Protein AF-Q92K74-F1 (afdb_monomer_lite)

Radius of gyration: 12.14 Å; chains: 1; bounding box: 26×32×27 Å

Organism: Rhizobium meliloti (strain 1021) (NCBI:txid266834)

Secondary structure (DSSP, 8-state):
-HHHHHHHHTT-S--EESTTTT-TTS-TTEEEEEETTEEEEEEE-SS-EEEEEEEETTS-HHHHHHHHHHS------

InterPro domains:
  IPR035093 Toxin-antitoxin system, RelE/ParE toxin domain superfamily [G3DSA:3.30.2310.20] (2-66)

Foldseek 3Di:
DVVQVVCVFVVNADKDQCCVPQHVLADRQWIWGDDPQKIFIWGHDPPGIGGDDIGGVPDPPSVVRVVVSVDPPPPDD

pLDDT: mean 82.4, std 13.82, range [35.91, 95.19]

Sequence (77 aa):
MIARCAGIAAGTVPSQDCRRIISSELPEDLRFARCGQHFIVFVDNAEQVIIVDFLHARTNLPRRLAALAASKPVESH

Structure (mmCIF, N/CA/C/O backbone):
data_AF-Q92K74-F1
#
_entry.id   AF-Q92K74-F1
#
loop_
_atom_site.group_PDB
_atom_site.id
_atom_site.type_symbol
_atom_site.label_atom_id
_atom_site.label_alt_id
_atom_site.label_comp_id
_atom_site.label_asym_id
_atom_site.label_entity_id
_atom_site.label_seq_id
_atom_site.pdbx_PDB_ins_code
_atom_site.Cartn_x
_atom_site.Cartn_y
_atom_site.Cartn_z
_atom_site.occupancy
_atom_site.B_iso_or_equiv
_atom_site.auth_seq_id
_atom_site.auth_comp_id
_atom_site.auth_asym_id
_atom_site.auth_atom_id
_atom_site.pdbx_PDB_model_num
ATOM 1 N N . MET A 1 1 ? -8.700 -1.804 -11.160 1.00 82.94 1 MET A N 1
ATOM 2 C CA . MET A 1 1 ? -8.073 -1.059 -10.043 1.00 82.94 1 MET A CA 1
ATOM 3 C C . MET A 1 1 ? -9.072 -0.640 -8.981 1.00 82.94 1 MET A C 1
ATOM 5 O O . MET A 1 1 ? -8.816 -0.964 -7.837 1.00 82.94 1 MET A O 1
ATOM 9 N N . ILE A 1 2 ? -10.208 -0.014 -9.317 1.00 89.12 2 ILE A N 1
ATOM 10 C CA . ILE A 1 2 ? -11.194 0.452 -8.314 1.00 89.12 2 ILE A CA 1
ATOM 11 C C . ILE A 1 2 ? -11.623 -0.666 -7.343 1.00 89.12 2 ILE A C 1
ATOM 13 O O . ILE A 1 2 ? -11.505 -0.499 -6.135 1.00 89.12 2 ILE A O 1
ATOM 17 N N . ALA A 1 3 ? -11.988 -1.850 -7.848 1.00 92.81 3 ALA A N 1
ATOM 18 C CA . ALA A 1 3 ? -12.319 -3.001 -6.995 1.00 92.81 3 ALA A CA 1
ATOM 19 C C . ALA A 1 3 ? -11.170 -3.421 -6.055 1.00 92.81 3 ALA A C 1
ATOM 21 O O . ALA A 1 3 ? -11.401 -3.892 -4.946 1.00 92.81 3 ALA A O 1
ATOM 22 N N . ARG A 1 4 ? -9.915 -3.216 -6.476 1.00 94.12 4 ARG A N 1
ATOM 23 C CA . ARG A 1 4 ? -8.749 -3.485 -5.633 1.00 94.12 4 ARG A CA 1
ATOM 24 C C . ARG A 1 4 ? -8.619 -2.445 -4.523 1.00 94.12 4 ARG A C 1
ATOM 26 O O . ARG A 1 4 ? -8.314 -2.840 -3.409 1.00 94.12 4 ARG A O 1
ATOM 33 N N . CYS A 1 5 ? -8.881 -1.167 -4.800 1.00 92.75 5 CYS A N 1
ATOM 34 C CA . CYS A 1 5 ? -8.922 -0.124 -3.770 1.00 92.75 5 CYS A CA 1
ATOM 35 C C . CYS A 1 5 ? -10.014 -0.409 -2.731 1.00 92.75 5 CYS A C 1
ATOM 37 O O . CYS A 1 5 ? -9.748 -0.312 -1.541 1.00 92.75 5 CYS A O 1
ATOM 39 N N . ALA A 1 6 ? -11.200 -0.849 -3.163 1.00 93.81 6 ALA A N 1
ATOM 40 C CA . ALA A 1 6 ? -12.261 -1.264 -2.244 1.00 93.81 6 ALA A CA 1
ATOM 41 C C . ALA A 1 6 ? -11.828 -2.451 -1.363 1.00 93.81 6 ALA A C 1
ATOM 43 O O . ALA A 1 6 ? -12.029 -2.433 -0.154 1.00 93.81 6 ALA A O 1
ATOM 44 N N . GLY A 1 7 ? -11.165 -3.455 -1.946 1.00 95.19 7 GLY A N 1
ATOM 45 C CA . GLY A 1 7 ? -10.621 -4.578 -1.179 1.00 95.19 7 GLY A CA 1
ATOM 46 C C . GLY A 1 7 ? -9.507 -4.177 -0.204 1.00 95.19 7 GLY A C 1
ATOM 47 O O . GLY A 1 7 ? -9.417 -4.757 0.876 1.00 95.19 7 GLY A O 1
ATOM 48 N N . ILE A 1 8 ? -8.684 -3.185 -0.566 1.00 94.44 8 ILE A N 1
ATOM 49 C CA . ILE A 1 8 ? -7.674 -2.582 0.317 1.00 94.44 8 ILE A CA 1
ATOM 50 C C . ILE A 1 8 ? -8.362 -1.892 1.500 1.00 94.44 8 ILE A C 1
ATOM 52 O O . ILE A 1 8 ? -8.025 -2.199 2.635 1.00 94.44 8 ILE A O 1
ATOM 56 N N . ALA A 1 9 ? -9.362 -1.043 1.247 1.00 91.81 9 ALA A N 1
ATOM 57 C CA . ALA A 1 9 ? -10.125 -0.370 2.301 1.00 91.81 9 ALA A CA 1
ATOM 58 C C . ALA A 1 9 ? -10.855 -1.358 3.229 1.00 91.81 9 ALA A C 1
ATOM 60 O O . ALA A 1 9 ? -11.014 -1.097 4.413 1.00 91.81 9 ALA A O 1
ATOM 61 N N 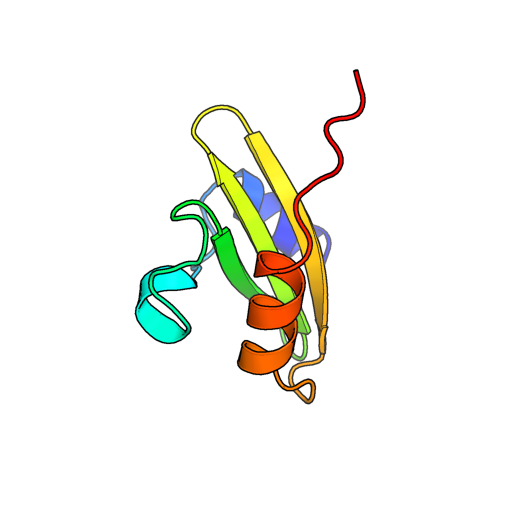. ALA A 1 10 ? -11.264 -2.517 2.706 1.00 93.19 10 ALA A N 1
ATOM 62 C CA . ALA A 1 10 ? -11.862 -3.595 3.491 1.00 93.19 10 ALA A CA 1
ATOM 63 C C . ALA A 1 10 ? -10.833 -4.492 4.217 1.00 93.19 10 ALA A C 1
ATOM 65 O O . ALA A 1 10 ? -11.227 -5.472 4.844 1.00 93.19 10 ALA A O 1
ATOM 66 N N . GLY A 1 11 ? -9.523 -4.244 4.079 1.00 91.75 11 GLY A N 1
ATOM 67 C CA . GLY A 1 11 ? -8.466 -5.073 4.677 1.00 91.75 11 GLY A CA 1
ATOM 68 C C . GLY A 1 11 ? -8.343 -6.488 4.088 1.00 91.75 11 GLY A C 1
ATOM 69 O O . GLY A 1 11 ? -7.657 -7.343 4.639 1.00 91.75 11 GLY A O 1
ATOM 70 N N . THR A 1 12 ? -8.996 -6.760 2.957 1.00 93.50 12 THR A N 1
ATOM 71 C CA . THR A 1 12 ? -9.071 -8.104 2.338 1.00 93.50 12 THR A CA 1
ATOM 72 C C . THR A 1 12 ? -7.974 -8.362 1.308 1.00 93.50 12 THR A C 1
ATOM 74 O O . THR A 1 12 ? -7.823 -9.470 0.791 1.00 93.50 12 THR A O 1
ATOM 77 N N . VAL A 1 13 ? -7.206 -7.328 0.971 1.00 94.31 13 VAL A N 1
ATOM 78 C CA . VAL A 1 13 ? -6.159 -7.387 -0.042 1.00 94.31 13 VAL A CA 1
ATOM 79 C C . VAL A 1 13 ? -4.796 -7.612 0.615 1.00 94.31 13 VAL A C 1
ATOM 81 O O . VAL A 1 13 ? -4.374 -6.781 1.416 1.00 94.31 13 VAL A O 1
ATOM 84 N N . PRO A 1 14 ? -4.037 -8.645 0.200 1.00 90.62 14 PRO A N 1
ATOM 85 C CA . PRO A 1 14 ? -2.648 -8.789 0.611 1.00 90.62 14 PRO A CA 1
ATOM 86 C C . PRO A 1 14 ? -1.816 -7.578 0.176 1.00 90.62 14 PRO A C 1
ATOM 88 O O . PRO A 1 14 ? -1.815 -7.199 -1.006 1.00 90.62 14 PRO A O 1
ATOM 91 N N . SER A 1 15 ? -1.096 -7.002 1.132 1.00 91.25 15 SER A N 1
ATOM 92 C CA . SER A 1 15 ? -0.223 -5.845 0.958 1.00 91.25 15 SER A CA 1
ATOM 93 C C . SER A 1 15 ? 1.083 -6.027 1.728 1.00 91.25 15 SER A C 1
ATOM 95 O O . SER A 1 15 ? 1.170 -6.821 2.668 1.00 91.25 15 SER A O 1
ATOM 97 N N . GLN A 1 16 ? 2.119 -5.314 1.298 1.00 88.75 16 GLN A N 1
ATOM 98 C CA . GLN A 1 16 ? 3.455 -5.393 1.875 1.00 88.75 16 GLN A CA 1
ATOM 99 C C . GLN A 1 16 ? 3.849 -4.053 2.485 1.00 88.75 16 GLN A C 1
ATOM 101 O O . GLN A 1 16 ? 3.593 -3.003 1.899 1.00 88.75 16 GLN A O 1
ATOM 106 N N . ASP A 1 17 ? 4.474 -4.128 3.655 1.00 84.94 17 ASP A N 1
ATOM 107 C CA . ASP A 1 17 ? 5.084 -2.997 4.349 1.00 84.94 17 ASP A CA 1
ATOM 108 C C . ASP A 1 17 ? 6.326 -2.526 3.572 1.00 84.94 17 ASP A C 1
ATOM 110 O O . ASP A 1 17 ? 7.225 -3.320 3.260 1.00 84.94 17 ASP A O 1
ATOM 114 N N . CYS A 1 18 ? 6.351 -1.239 3.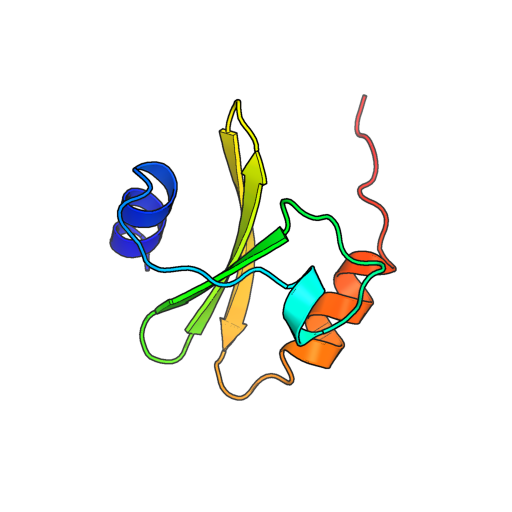214 1.00 78.31 18 CYS A N 1
ATOM 115 C CA . CYS A 1 18 ? 7.460 -0.649 2.469 1.00 78.31 18 CYS A CA 1
ATOM 116 C C . CYS A 1 18 ? 8.722 -0.515 3.329 1.00 78.31 18 CYS A C 1
ATOM 118 O O . CYS A 1 18 ? 9.834 -0.670 2.815 1.00 78.31 18 CYS A O 1
ATOM 120 N N . ARG A 1 19 ? 8.562 -0.245 4.627 1.00 78.06 19 ARG A N 1
ATOM 121 C CA . ARG A 1 19 ? 9.654 -0.012 5.574 1.00 78.06 19 ARG A CA 1
ATOM 122 C C . ARG A 1 19 ? 10.566 -1.229 5.707 1.00 78.06 19 ARG A C 1
ATOM 124 O O . ARG A 1 19 ? 11.787 -1.105 5.741 1.00 78.06 19 ARG A O 1
ATOM 131 N N . ARG A 1 20 ? 9.979 -2.425 5.689 1.00 71.00 20 ARG A N 1
ATOM 132 C CA . ARG A 1 20 ? 10.684 -3.706 5.807 1.00 71.00 20 ARG A CA 1
ATOM 133 C C . ARG A 1 20 ? 11.446 -4.112 4.543 1.00 71.00 20 ARG A C 1
ATOM 135 O O . ARG A 1 20 ? 12.325 -4.963 4.621 1.00 71.00 20 ARG A O 1
ATOM 142 N N . ILE A 1 21 ? 11.079 -3.564 3.384 1.00 70.00 21 ILE A N 1
ATOM 143 C CA . ILE A 1 21 ? 11.607 -3.991 2.077 1.00 70.00 21 ILE A CA 1
ATOM 144 C C . ILE A 1 21 ? 12.531 -2.933 1.459 1.00 70.00 21 ILE A C 1
ATOM 146 O O . ILE A 1 21 ? 13.441 -3.290 0.715 1.00 70.00 21 ILE A O 1
ATOM 150 N N . ILE A 1 22 ? 12.301 -1.646 1.733 1.00 71.56 22 ILE A N 1
ATOM 151 C CA . ILE A 1 22 ? 12.900 -0.547 0.961 1.00 71.56 22 ILE A CA 1
ATOM 152 C C . ILE A 1 22 ? 13.771 0.358 1.827 1.00 71.56 22 ILE A C 1
ATOM 154 O O . ILE A 1 22 ? 14.930 0.567 1.483 1.00 71.56 22 ILE A O 1
ATOM 158 N N . SER A 1 23 ? 13.241 0.900 2.925 1.00 68.06 23 SER A N 1
ATOM 159 C CA . SER A 1 23 ? 14.024 1.706 3.870 1.00 68.06 23 SER A CA 1
ATOM 160 C C . SER A 1 23 ? 13.307 1.830 5.209 1.00 68.06 23 SER A C 1
ATOM 162 O O . SER A 1 23 ? 12.109 2.097 5.239 1.00 68.06 23 SER A O 1
ATOM 164 N N . SER A 1 24 ? 14.053 1.726 6.312 1.00 70.50 24 SER A N 1
ATOM 165 C CA . SER A 1 24 ? 13.548 1.942 7.673 1.00 70.50 24 SER A CA 1
ATOM 166 C C . SER A 1 24 ? 13.050 3.367 7.935 1.00 70.50 24 SER A C 1
ATOM 168 O O . SER A 1 24 ? 12.355 3.584 8.921 1.00 70.50 24 SER A O 1
ATOM 170 N N . GLU A 1 25 ? 13.405 4.317 7.068 1.00 71.88 25 GLU A N 1
ATOM 171 C CA . GLU A 1 25 ? 12.988 5.723 7.140 1.00 71.88 25 GLU A CA 1
ATOM 172 C C . GLU A 1 25 ? 11.588 5.968 6.555 1.00 71.88 25 GLU A C 1
ATOM 174 O O . GLU A 1 25 ? 11.075 7.083 6.621 1.00 71.88 25 GLU A O 1
ATOM 179 N N . LEU A 1 26 ? 10.963 4.943 5.965 1.00 71.75 26 LEU A N 1
ATOM 180 C CA . LEU A 1 26 ? 9.592 5.043 5.475 1.00 71.75 26 LEU A CA 1
ATOM 181 C C . LEU A 1 26 ? 8.586 4.975 6.631 1.00 71.75 26 LEU A C 1
ATOM 183 O O . LEU A 1 26 ? 8.823 4.229 7.586 1.00 71.75 26 LEU A O 1
ATOM 187 N N . PRO A 1 27 ? 7.447 5.685 6.527 1.00 77.19 27 PRO A N 1
ATOM 188 C CA . PRO A 1 27 ? 6.343 5.530 7.467 1.00 77.19 27 PRO A CA 1
ATOM 189 C C . PRO A 1 27 ? 5.909 4.061 7.577 1.00 77.19 27 PRO A C 1
ATOM 191 O O . PRO A 1 27 ? 5.861 3.344 6.575 1.00 77.19 27 PRO A O 1
ATOM 194 N N . GLU A 1 28 ? 5.628 3.598 8.796 1.00 78.12 28 GLU A N 1
ATOM 195 C CA . GLU A 1 28 ? 5.238 2.203 9.068 1.00 78.12 28 GLU A CA 1
ATOM 196 C C . GLU A 1 28 ? 3.863 1.835 8.501 1.00 78.12 28 GLU A C 1
ATOM 198 O O . GLU A 1 28 ? 3.584 0.676 8.206 1.00 78.12 28 GLU A O 1
ATOM 203 N N . ASP A 1 29 ? 3.022 2.839 8.297 1.00 86.31 29 ASP A N 1
ATOM 204 C CA . ASP A 1 29 ? 1.706 2.736 7.689 1.00 86.31 29 ASP A CA 1
ATOM 205 C C . ASP A 1 29 ? 1.765 2.759 6.151 1.00 86.31 29 ASP A C 1
ATOM 207 O O . ASP A 1 29 ? 0.747 2.530 5.494 1.00 86.31 29 ASP A O 1
ATOM 211 N N . LEU A 1 30 ? 2.944 2.978 5.547 1.00 88.25 30 LEU A N 1
ATOM 212 C CA . LEU A 1 30 ? 3.114 2.978 4.097 1.00 88.25 30 LEU A CA 1
ATOM 213 C C . LEU A 1 30 ? 3.214 1.553 3.545 1.00 88.25 30 LEU A C 1
ATOM 215 O O . LEU A 1 30 ? 4.178 0.811 3.769 1.00 88.25 30 LEU A O 1
ATOM 219 N N . ARG A 1 31 ? 2.236 1.198 2.716 1.00 91.69 31 ARG A N 1
ATOM 220 C CA . ARG A 1 31 ? 2.069 -0.142 2.159 1.00 91.69 31 ARG A CA 1
ATOM 221 C C . ARG A 1 31 ? 1.895 -0.091 0.649 1.00 91.69 31 ARG A C 1
ATOM 223 O O . ARG A 1 31 ? 1.538 0.929 0.057 1.00 91.69 31 ARG A O 1
ATOM 230 N N . PHE A 1 32 ? 2.123 -1.228 0.001 1.00 92.38 32 PHE A N 1
ATOM 231 C CA . PHE A 1 32 ? 1.770 -1.398 -1.404 1.00 92.38 32 PHE A CA 1
ATOM 232 C C . PHE A 1 32 ? 1.106 -2.744 -1.683 1.00 92.38 32 PHE A C 1
ATOM 234 O O . PHE A 1 32 ? 1.394 -3.760 -1.049 1.00 92.38 32 PHE A O 1
ATOM 241 N N . ALA A 1 33 ? 0.217 -2.759 -2.674 1.00 93.62 33 ALA A N 1
ATOM 242 C CA . ALA A 1 33 ? -0.445 -3.961 -3.167 1.00 93.62 33 ALA A CA 1
ATOM 243 C C . ALA A 1 33 ? -0.327 -4.059 -4.690 1.00 93.62 33 ALA A C 1
ATOM 245 O O . ALA A 1 33 ? -0.467 -3.073 -5.413 1.00 93.62 33 ALA A O 1
ATOM 246 N N . ARG A 1 34 ? -0.107 -5.270 -5.207 1.00 92.31 34 ARG A N 1
ATOM 247 C CA . ARG A 1 34 ? -0.030 -5.507 -6.654 1.00 92.31 34 ARG A CA 1
ATOM 248 C C . ARG A 1 34 ? -1.413 -5.729 -7.259 1.00 92.31 34 ARG A C 1
ATOM 250 O O . ARG A 1 34 ? -2.125 -6.644 -6.863 1.00 92.31 34 ARG A O 1
ATOM 257 N N . CYS A 1 35 ? -1.758 -4.958 -8.282 1.00 93.75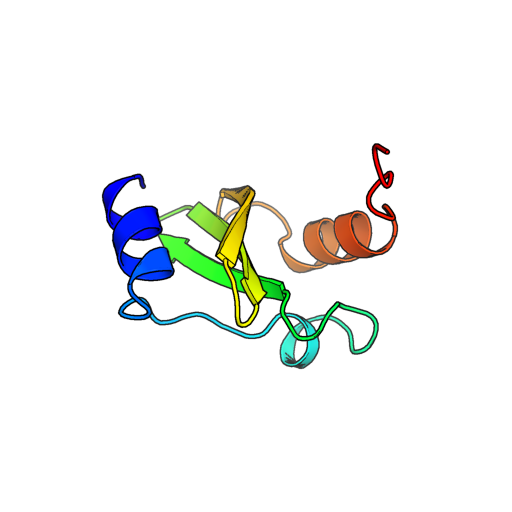 35 CYS A N 1
ATOM 258 C CA . CYS A 1 35 ? -2.970 -5.079 -9.085 1.00 93.75 35 CYS A CA 1
ATOM 259 C C . CYS A 1 35 ? -2.592 -5.302 -10.558 1.00 93.75 35 CYS A C 1
ATOM 261 O O . CYS A 1 35 ? -2.477 -4.356 -11.338 1.00 93.75 35 CYS A O 1
ATOM 263 N N . GLY A 1 36 ? -2.373 -6.560 -10.948 1.00 92.25 36 GLY A N 1
ATOM 264 C CA . GLY A 1 36 ? -1.919 -6.903 -12.298 1.00 92.25 36 GLY A CA 1
ATOM 265 C C . GLY A 1 36 ? -0.531 -6.327 -12.595 1.00 92.25 36 GLY A C 1
ATOM 266 O O . GLY A 1 36 ? 0.453 -6.688 -11.941 1.00 92.25 36 GLY A O 1
ATOM 267 N N . GLN A 1 37 ? -0.460 -5.430 -13.583 1.00 93.44 37 GLN A N 1
ATOM 268 C CA . GLN A 1 37 ? 0.758 -4.704 -13.962 1.00 93.44 37 GLN A CA 1
ATOM 269 C C . GLN A 1 37 ? 0.949 -3.383 -13.209 1.00 93.44 37 GLN A C 1
ATOM 271 O O . GLN A 1 37 ? 1.833 -2.617 -13.571 1.00 93.44 37 GLN A O 1
ATOM 276 N N . HIS A 1 38 ? 0.158 -3.112 -12.171 1.00 94.00 38 HIS A N 1
ATOM 277 C CA . HIS A 1 38 ? 0.295 -1.909 -11.356 1.00 94.00 38 HIS A CA 1
ATOM 278 C C . HIS A 1 38 ? 0.550 -2.256 -9.890 1.00 94.00 38 HIS A C 1
ATOM 280 O O . HIS A 1 38 ? 0.136 -3.309 -9.403 1.00 94.00 38 HIS A O 1
ATOM 286 N N . PHE A 1 39 ? 1.203 -1.346 -9.185 1.00 92.56 39 PHE A N 1
ATOM 287 C CA . PHE A 1 39 ? 1.267 -1.280 -7.739 1.00 92.56 39 PHE A CA 1
ATOM 288 C C . PHE A 1 39 ? 0.400 -0.117 -7.273 1.00 92.56 39 PHE A C 1
ATOM 290 O O . PHE A 1 39 ? 0.435 0.967 -7.848 1.00 92.56 39 PHE A O 1
ATOM 297 N N . ILE A 1 40 ? -0.392 -0.369 -6.244 1.00 94.00 40 ILE A N 1
ATOM 298 C CA . ILE A 1 40 ? -1.167 0.640 -5.533 1.00 94.00 40 ILE A CA 1
ATOM 299 C C . ILE A 1 40 ? -0.390 0.928 -4.260 1.00 94.00 40 ILE A C 1
ATOM 301 O O . ILE A 1 40 ? -0.190 0.001 -3.476 1.00 94.00 40 ILE A O 1
ATOM 305 N N . VAL A 1 41 ? 0.073 2.163 -4.094 1.00 91.88 41 VAL A N 1
ATOM 306 C CA . VAL A 1 41 ? 0.777 2.636 -2.899 1.00 91.88 41 VAL A CA 1
ATOM 307 C C . VAL A 1 41 ? -0.220 3.391 -2.042 1.00 91.88 41 VAL A C 1
ATOM 309 O O . VAL A 1 41 ? -0.945 4.250 -2.547 1.00 91.88 41 VAL A O 1
ATOM 312 N N . PHE A 1 42 ? -0.279 3.058 -0.762 1.00 92.81 42 PHE A N 1
ATOM 313 C CA . PHE A 1 42 ? -1.262 3.618 0.147 1.00 92.81 42 PHE A CA 1
ATOM 314 C C . PHE A 1 42 ? -0.731 3.686 1.571 1.00 92.81 42 PHE A C 1
ATOM 316 O O . PHE A 1 42 ? 0.161 2.928 1.947 1.00 92.81 42 PHE A O 1
ATOM 323 N N . VAL A 1 43 ? -1.301 4.603 2.338 1.00 90.94 43 VAL A N 1
ATOM 324 C CA . VAL A 1 43 ? -1.146 4.682 3.785 1.00 90.94 43 VAL A CA 1
ATOM 325 C C . VAL A 1 43 ? -2.354 4.011 4.423 1.00 90.94 43 VAL A C 1
ATOM 327 O O . VAL A 1 43 ? -3.486 4.274 4.016 1.00 90.94 43 VAL A O 1
ATOM 330 N N . ASP A 1 44 ? -2.102 3.127 5.377 1.00 90.50 44 ASP A N 1
ATOM 331 C CA . ASP A 1 44 ? -3.104 2.337 6.088 1.00 90.50 44 ASP A CA 1
ATOM 332 C C . ASP A 1 44 ? -2.934 2.559 7.591 1.00 90.50 44 ASP A C 1
ATOM 334 O O . ASP A 1 44 ? -2.080 1.939 8.227 1.00 90.50 44 ASP A O 1
ATOM 338 N N . ASN A 1 45 ? -3.706 3.502 8.131 1.00 85.50 45 ASN A N 1
ATOM 339 C CA . ASN A 1 45 ? -3.732 3.807 9.556 1.00 85.50 45 ASN A CA 1
ATOM 340 C C . ASN A 1 45 ? -5.079 3.391 10.171 1.00 85.50 45 ASN A C 1
ATOM 342 O O . ASN A 1 45 ? -5.993 2.958 9.474 1.00 85.50 45 ASN A O 1
ATOM 346 N N . ALA A 1 46 ? -5.202 3.500 11.496 1.00 83.25 46 ALA A N 1
ATOM 347 C CA . ALA A 1 46 ? -6.364 2.987 12.226 1.00 83.25 46 ALA A CA 1
ATOM 348 C C . ALA A 1 46 ? -7.706 3.640 11.832 1.00 83.25 46 ALA A C 1
ATOM 350 O O . ALA A 1 46 ? -8.758 3.054 12.080 1.00 83.25 46 ALA A O 1
ATOM 351 N N . GLU A 1 47 ? -7.680 4.837 11.243 1.00 86.69 47 GLU A N 1
ATOM 352 C CA . GLU A 1 47 ? -8.875 5.632 10.949 1.00 86.69 47 GLU A CA 1
ATOM 353 C C . GLU A 1 47 ? -9.266 5.572 9.471 1.00 86.69 47 GLU A C 1
ATOM 355 O O . GLU A 1 47 ? -10.454 5.609 9.146 1.00 86.69 47 GLU A O 1
ATOM 360 N N . GLN A 1 48 ? -8.288 5.485 8.565 1.00 88.94 48 GLN A N 1
ATOM 361 C CA . GLN A 1 48 ? -8.538 5.566 7.133 1.00 88.94 48 GLN A CA 1
ATOM 362 C C . GLN A 1 48 ? -7.422 4.963 6.277 1.00 88.94 48 GLN A C 1
ATOM 364 O O . GLN A 1 48 ? -6.254 4.895 6.659 1.00 88.94 48 GLN A O 1
ATOM 369 N N . VAL A 1 49 ? -7.797 4.617 5.043 1.00 92.31 49 VAL A N 1
ATOM 370 C CA . VAL A 1 49 ? -6.854 4.234 3.993 1.00 92.31 49 VAL A CA 1
ATOM 371 C C . VAL A 1 49 ? -6.763 5.333 2.941 1.00 92.31 49 VAL A C 1
ATOM 373 O O . VAL A 1 49 ? -7.759 5.680 2.304 1.00 92.31 49 VAL A O 1
ATOM 376 N N . ILE A 1 50 ? -5.553 5.843 2.718 1.00 91.31 50 ILE A N 1
ATOM 377 C CA . ILE A 1 50 ? -5.273 6.900 1.742 1.00 91.31 50 ILE A CA 1
ATOM 378 C C . ILE A 1 50 ? -4.458 6.312 0.599 1.00 91.31 50 ILE A C 1
ATOM 380 O O . ILE A 1 50 ? -3.327 5.869 0.792 1.00 91.31 50 ILE A O 1
ATOM 384 N N . ILE A 1 51 ? -5.002 6.336 -0.617 1.00 92.12 51 ILE A N 1
ATOM 385 C CA . ILE A 1 51 ? -4.241 5.943 -1.805 1.00 92.12 51 ILE A CA 1
ATOM 386 C C . ILE A 1 51 ? -3.329 7.098 -2.213 1.00 92.12 51 ILE A C 1
ATOM 388 O O . ILE A 1 51 ? -3.810 8.169 -2.573 1.00 92.12 51 ILE A O 1
ATOM 392 N N . VAL A 1 52 ? -2.020 6.867 -2.166 1.00 90.12 52 VAL A N 1
ATOM 393 C CA . VAL A 1 52 ? -1.009 7.900 -2.417 1.00 90.12 52 VAL A CA 1
ATOM 394 C C . VAL A 1 52 ? -0.584 7.915 -3.882 1.00 90.12 52 VAL A C 1
ATOM 396 O O . VAL A 1 52 ? -0.423 8.983 -4.465 1.00 90.12 52 VAL A O 1
ATOM 399 N N . ASP A 1 53 ? -0.389 6.743 -4.496 1.00 88.69 53 ASP A N 1
ATOM 400 C CA . ASP A 1 53 ? 0.061 6.665 -5.890 1.00 88.69 53 ASP A CA 1
ATOM 401 C C . ASP A 1 53 ? -0.305 5.328 -6.559 1.00 88.69 53 ASP A C 1
ATOM 403 O O . ASP A 1 53 ? -0.527 4.296 -5.914 1.00 88.69 53 ASP A O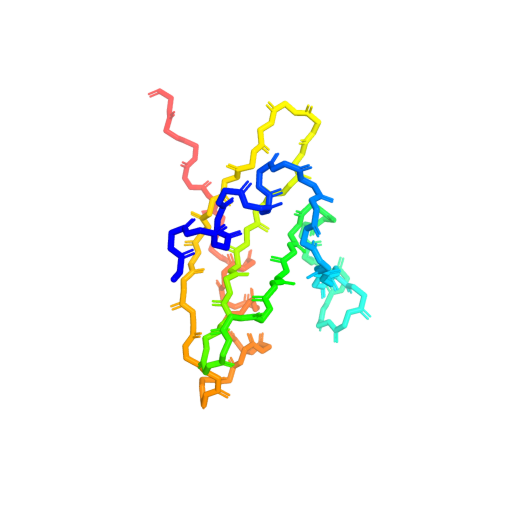 1
ATOM 407 N N . PHE A 1 54 ? -0.301 5.340 -7.889 1.00 91.44 54 PHE A N 1
ATOM 408 C CA . PHE A 1 54 ? -0.443 4.185 -8.758 1.00 91.44 54 PHE A CA 1
ATOM 409 C C . PHE A 1 54 ? 0.774 4.063 -9.670 1.00 91.44 54 PHE A C 1
ATOM 411 O O . PHE A 1 54 ? 1.016 4.876 -10.559 1.00 91.44 54 PHE A O 1
ATOM 418 N N . LEU A 1 55 ? 1.540 2.996 -9.481 1.00 90.81 55 LEU A N 1
ATOM 419 C CA . LEU A 1 55 ? 2.809 2.792 -10.167 1.00 90.81 55 LEU A CA 1
ATOM 420 C C . LEU A 1 55 ? 2.697 1.645 -11.155 1.00 90.81 55 LEU A C 1
ATOM 422 O O . LEU A 1 55 ? 2.183 0.585 -10.819 1.00 90.81 55 LEU A O 1
ATOM 426 N N . HIS A 1 56 ? 3.221 1.799 -12.366 1.00 91.75 56 HIS A N 1
ATOM 427 C CA . HIS A 1 56 ? 3.341 0.657 -13.265 1.00 91.75 56 HIS A CA 1
ATOM 428 C C . HIS A 1 56 ? 4.430 -0.292 -12.747 1.00 91.75 56 HIS A C 1
ATOM 430 O O . HIS A 1 56 ? 5.460 0.134 -12.237 1.00 91.75 56 HIS A O 1
ATOM 436 N N . ALA A 1 57 ? 4.282 -1.596 -12.956 1.00 87.31 57 ALA A N 1
ATOM 437 C CA . ALA A 1 57 ? 5.224 -2.611 -12.483 1.00 87.31 57 ALA A CA 1
ATOM 438 C C . ALA A 1 57 ? 6.613 -2.543 -13.144 1.00 87.31 57 ALA A C 1
ATOM 440 O O . ALA A 1 57 ? 7.530 -3.236 -12.720 1.00 87.31 57 ALA A O 1
ATOM 441 N N . ARG A 1 58 ? 6.765 -1.719 -14.190 1.00 89.50 58 ARG A N 1
ATOM 442 C CA . ARG A 1 58 ? 8.050 -1.443 -14.852 1.00 89.50 58 ARG A CA 1
ATOM 443 C C . ARG A 1 58 ? 8.762 -0.238 -14.242 1.00 89.50 58 ARG A C 1
ATOM 445 O O . ARG A 1 58 ? 9.924 0.009 -14.540 1.00 89.50 58 ARG A O 1
ATOM 452 N N . THR A 1 59 ? 8.063 0.530 -13.415 1.00 85.19 59 THR A N 1
ATOM 453 C CA . THR A 1 59 ? 8.633 1.646 -12.679 1.00 85.19 59 THR A CA 1
ATOM 454 C C . THR A 1 59 ? 9.525 1.105 -11.567 1.00 85.19 59 THR A C 1
ATOM 456 O O . THR A 1 59 ? 9.187 0.117 -10.915 1.00 85.19 59 THR A O 1
ATOM 459 N N . ASN A 1 60 ? 10.661 1.764 -11.328 1.00 82.44 60 ASN A N 1
ATOM 460 C CA . ASN A 1 60 ? 11.525 1.447 -10.196 1.00 82.44 60 ASN A CA 1
ATOM 461 C C . ASN A 1 60 ? 10.826 1.864 -8.889 1.00 82.44 60 ASN A C 1
ATOM 463 O O . ASN A 1 60 ? 10.935 3.006 -8.438 1.00 82.44 60 ASN A O 1
ATOM 467 N N . LEU A 1 61 ? 10.050 0.928 -8.341 1.00 77.69 61 LEU A N 1
ATOM 468 C CA . LEU A 1 61 ? 9.212 1.096 -7.159 1.00 77.69 61 LEU A CA 1
ATOM 469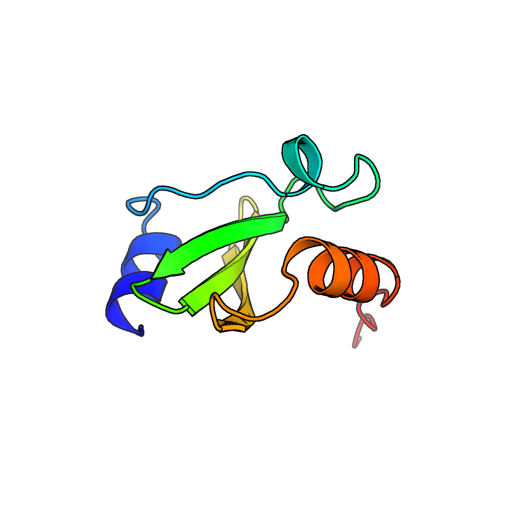 C C . LEU A 1 61 ? 10.021 1.550 -5.925 1.00 77.69 61 LEU A C 1
ATOM 471 O O . LEU A 1 61 ? 9.639 2.570 -5.351 1.00 77.69 61 LEU A O 1
ATOM 475 N N . PRO A 1 62 ? 11.162 0.920 -5.565 1.00 80.62 62 PRO A N 1
ATOM 476 C CA . PRO A 1 62 ? 12.019 1.403 -4.478 1.00 80.62 62 PRO A CA 1
ATOM 477 C C . PRO A 1 62 ? 12.429 2.865 -4.620 1.00 80.62 62 PRO A C 1
ATOM 479 O O . PRO A 1 62 ? 12.259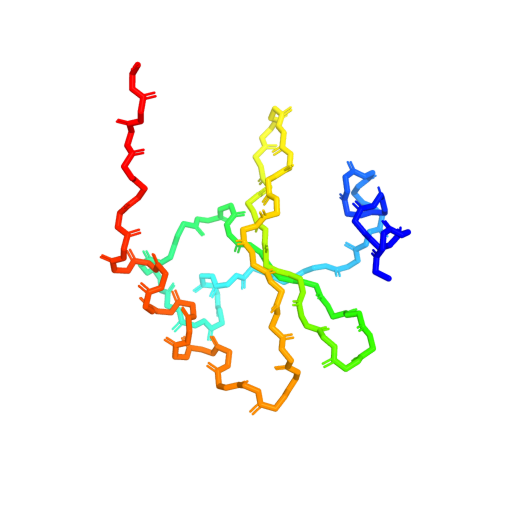 3.651 -3.692 1.00 80.62 62 PRO A O 1
ATOM 482 N N . ARG A 1 63 ? 12.896 3.261 -5.810 1.00 81.94 63 ARG A N 1
ATOM 483 C CA . ARG A 1 63 ? 13.324 4.640 -6.065 1.00 81.94 63 ARG A CA 1
ATOM 484 C C . ARG A 1 63 ? 12.167 5.634 -5.937 1.00 81.94 63 ARG A C 1
ATOM 486 O O . ARG A 1 63 ? 12.368 6.731 -5.424 1.00 81.94 63 ARG A O 1
ATOM 493 N N . ARG A 1 64 ? 10.965 5.281 -6.405 1.00 81.38 64 ARG A N 1
ATOM 494 C CA . ARG A 1 64 ? 9.792 6.163 -6.286 1.00 81.38 64 ARG A CA 1
ATOM 495 C C . ARG A 1 64 ? 9.299 6.291 -4.851 1.00 81.38 64 ARG A C 1
ATOM 497 O O . ARG A 1 64 ? 8.946 7.395 -4.457 1.00 81.38 64 ARG A O 1
ATOM 504 N N . LEU A 1 65 ? 9.319 5.208 -4.080 1.00 77.31 65 LEU A N 1
ATOM 505 C CA . LEU A 1 65 ? 8.935 5.236 -2.669 1.00 77.31 65 LEU A CA 1
ATOM 506 C C . LEU A 1 65 ? 9.930 6.044 -1.828 1.00 77.31 65 LEU A C 1
ATOM 508 O O . LEU A 1 65 ? 9.501 6.855 -1.016 1.00 77.31 65 LEU A O 1
ATOM 512 N N . ALA A 1 66 ? 11.234 5.922 -2.094 1.00 79.62 66 ALA A N 1
ATOM 513 C CA . ALA A 1 66 ? 12.247 6.774 -1.467 1.00 79.62 66 ALA A CA 1
ATOM 514 C C . ALA A 1 66 ? 12.039 8.268 -1.789 1.00 79.62 66 ALA A C 1
ATOM 516 O O . ALA A 1 66 ? 12.150 9.115 -0.908 1.00 79.62 66 ALA A O 1
ATOM 517 N N . ALA A 1 67 ? 11.682 8.603 -3.035 1.00 79.56 67 ALA A N 1
ATOM 518 C CA . ALA A 1 67 ? 11.362 9.983 -3.413 1.00 79.56 67 ALA A CA 1
ATOM 519 C C . ALA A 1 67 ? 10.093 10.511 -2.716 1.00 79.56 67 ALA A C 1
ATOM 521 O O . ALA A 1 67 ? 10.037 11.683 -2.348 1.00 79.56 67 ALA A O 1
ATOM 522 N N . LEU A 1 68 ? 9.093 9.648 -2.512 1.00 70.75 68 LEU A N 1
ATOM 523 C CA . LEU A 1 68 ? 7.883 9.969 -1.752 1.00 70.75 68 LEU A CA 1
ATOM 524 C C . LEU A 1 68 ? 8.204 10.245 -0.278 1.00 70.75 68 LEU A C 1
ATOM 526 O O . LEU A 1 68 ? 7.704 11.213 0.270 1.00 70.75 68 LEU A O 1
ATOM 530 N N . ALA A 1 69 ? 9.091 9.455 0.330 1.00 68.44 69 ALA A N 1
ATOM 531 C CA . ALA A 1 69 ? 9.558 9.651 1.706 1.00 68.44 69 ALA A CA 1
ATOM 532 C C . ALA A 1 69 ? 10.264 10.995 1.910 1.00 68.44 69 ALA A C 1
ATOM 534 O O . ALA A 1 69 ? 10.063 11.676 2.911 1.00 68.44 69 ALA A O 1
ATOM 535 N N . ALA A 1 70 ? 11.095 11.374 0.937 1.00 67.88 70 ALA A N 1
ATOM 536 C CA . ALA A 1 70 ? 11.804 12.647 0.943 1.00 67.88 70 ALA A CA 1
ATOM 537 C C . ALA A 1 70 ? 10.862 13.845 0.727 1.00 67.88 70 ALA A C 1
ATOM 539 O O . ALA A 1 70 ? 11.202 14.976 1.073 1.00 67.88 70 ALA A O 1
ATOM 540 N N . SER A 1 71 ? 9.676 13.603 0.166 1.00 61.09 71 SER A N 1
ATOM 541 C CA . SER A 1 71 ? 8.644 14.611 -0.052 1.00 61.09 71 SER A CA 1
ATOM 542 C C . SER A 1 71 ? 7.702 14.607 1.150 1.00 61.09 71 SER A C 1
ATOM 544 O O . SER A 1 71 ? 6.691 13.912 1.150 1.00 61.09 71 SER A O 1
ATOM 546 N N . LYS A 1 72 ? 8.042 15.356 2.207 1.00 53.19 72 LYS A N 1
ATOM 547 C CA . LYS A 1 72 ? 7.141 15.555 3.357 1.00 53.19 72 LYS A CA 1
ATOM 548 C C . LYS A 1 72 ? 5.729 15.922 2.856 1.00 53.19 72 LYS A C 1
ATOM 550 O O . LYS A 1 72 ? 5.638 16.785 1.976 1.00 53.19 72 LYS A O 1
ATOM 555 N N . PRO A 1 73 ? 4.642 15.342 3.400 1.00 47.91 73 PRO A N 1
ATOM 556 C CA . PRO A 1 73 ? 3.308 15.839 3.106 1.00 47.91 73 PRO A CA 1
ATOM 557 C C . PRO A 1 73 ? 3.255 17.301 3.554 1.00 47.91 73 PRO A C 1
ATOM 559 O O . PRO A 1 73 ? 3.610 17.616 4.690 1.00 47.91 73 PRO A O 1
ATOM 562 N N . VAL A 1 74 ? 2.861 18.203 2.657 1.00 45.91 74 VAL A N 1
ATOM 563 C CA . VAL A 1 74 ? 2.444 19.548 3.053 1.00 45.91 74 VAL A CA 1
ATOM 564 C C . VAL A 1 74 ? 1.181 19.367 3.889 1.00 45.91 74 VAL A C 1
ATOM 566 O O . VAL A 1 74 ? 0.125 19.034 3.350 1.00 45.91 74 VAL A O 1
ATOM 569 N N . GLU A 1 75 ? 1.305 19.533 5.207 1.00 46.81 75 GLU A N 1
ATOM 570 C CA . GLU A 1 75 ? 0.168 19.743 6.101 1.00 46.81 75 GLU A CA 1
ATOM 571 C C . GLU A 1 75 ? -0.606 20.952 5.568 1.00 46.81 75 GLU A C 1
ATOM 573 O O . GLU A 1 75 ? -0.155 22.093 5.657 1.00 46.81 75 GLU A O 1
ATOM 578 N N . SER A 1 76 ? -1.735 20.688 4.916 1.00 38.66 76 SER A N 1
ATOM 579 C CA . SER A 1 76 ? -2.686 21.726 4.533 1.00 38.66 76 SER A CA 1
ATOM 580 C C . SER A 1 76 ? -3.624 21.901 5.724 1.00 38.66 76 SER A C 1
ATOM 582 O O . SER A 1 76 ? -4.428 21.009 5.993 1.00 38.66 76 SER A O 1
ATOM 584 N N . HIS A 1 77 ? -3.422 22.990 6.471 1.00 35.91 77 HIS A N 1
ATOM 585 C CA . HIS A 1 77 ? -4.292 23.458 7.553 1.00 35.91 77 HIS A CA 1
ATOM 586 C C . HIS A 1 77 ? -5.545 24.129 6.986 1.00 35.91 77 HIS A C 1
ATOM 588 O O . HIS A 1 77 ? -5.391 24.904 6.011 1.00 35.91 77 HIS A O 1
#